Protein AF-A0AAV9EJL0-F1 (afdb_monomer)

Sequence (165 aa):
MFCLNADISSTAFIEPLPVVEFVSQLLNRDVTARMLPDADRVKIKRALRGVKVEVTHCGNMRRKYRISGLTSQATRELIFPVDDSGTMKSVVEYFRETYGFVIQYTTLPCLQVGNTQRPNYLPMEVCKIVEGQRYSKRLNEKHITTLLKVTCQRPQDREHYFHDN

Radius of gyration: 17.37 Å; Cα contacts (8 Å, |Δi|>4): 228; chains: 1; bounding box: 54×30×56 Å

Solvent-accessible surface area (backbone atoms only — not comparable to full-atom values): 9938 Å² total; per-residue (Å²): 139,80,84,77,81,73,73,84,74,67,76,69,75,42,61,68,40,45,43,55,59,52,50,21,62,75,69,72,44,87,59,81,88,51,76,75,53,70,74,54,49,51,51,49,34,58,56,45,43,68,40,48,29,28,40,63,74,51,78,90,53,67,51,74,41,47,28,66,36,57,47,92,49,28,29,69,77,34,67,44,66,78,48,94,88,61,51,69,39,36,52,52,56,47,36,34,73,76,61,70,41,81,75,80,62,35,62,41,44,22,37,26,22,68,48,92,92,61,64,43,78,40,55,39,86,43,27,27,34,54,50,78,62,85,77,53,82,79,42,49,66,69,56,51,52,48,49,49,55,56,59,69,50,69,78,87,79,71,84,79,86,86,76,84,132

Structure (mmCIF, N/CA/C/O backbone):
data_AF-A0AAV9EJL0-F1
#
_entry.id   AF-A0AAV9EJL0-F1
#
loop_
_atom_site.group_PDB
_atom_site.id
_atom_site.type_symbol
_atom_site.label_atom_id
_atom_site.label_alt_id
_atom_site.label_comp_id
_atom_site.label_asym_id
_atom_site.label_entity_id
_atom_site.label_seq_id
_atom_site.pdbx_PDB_ins_code
_atom_site.Cartn_x
_atom_site.Cartn_y
_atom_site.Cartn_z
_atom_site.occupancy
_atom_site.B_iso_or_equiv
_atom_site.auth_seq_id
_atom_site.auth_comp_id
_atom_site.auth_asym_id
_atom_site.auth_atom_id
_atom_site.pdbx_PDB_model_num
ATOM 1 N N . MET A 1 1 ? 30.857 3.309 -36.584 1.00 36.19 1 MET A N 1
ATOM 2 C CA . MET A 1 1 ? 30.173 2.511 -35.545 1.00 36.19 1 MET A CA 1
ATOM 3 C C . MET A 1 1 ? 30.259 3.296 -34.245 1.00 36.19 1 MET A C 1
ATOM 5 O O . MET A 1 1 ? 31.276 3.232 -33.574 1.00 36.19 1 MET A O 1
ATOM 9 N N . PHE A 1 2 ? 29.259 4.130 -33.955 1.00 33.62 2 PHE A N 1
ATOM 10 C CA . PHE A 1 2 ? 29.185 4.880 -32.700 1.00 33.62 2 PHE A CA 1
ATOM 11 C C . PHE A 1 2 ? 27.998 4.331 -31.916 1.00 33.62 2 PHE A C 1
ATOM 13 O O . PHE A 1 2 ? 26.849 4.584 -32.269 1.00 33.62 2 PHE A O 1
ATOM 20 N N . CYS A 1 3 ? 28.274 3.531 -30.887 1.00 40.50 3 CYS A N 1
ATOM 21 C CA . CYS A 1 3 ? 27.266 3.174 -29.900 1.00 40.50 3 CYS A CA 1
ATOM 22 C C . CYS A 1 3 ? 27.060 4.397 -29.008 1.00 40.50 3 CYS A C 1
ATOM 24 O O . CYS A 1 3 ? 27.843 4.655 -28.094 1.00 40.50 3 CYS A O 1
ATOM 26 N N . LEU A 1 4 ? 26.023 5.176 -29.313 1.00 44.03 4 LEU A N 1
ATOM 27 C CA . LEU A 1 4 ? 25.508 6.179 -28.399 1.00 44.03 4 LEU A CA 1
ATOM 28 C C . LEU A 1 4 ? 24.928 5.409 -27.207 1.00 44.03 4 LEU A C 1
ATOM 30 O O . LEU A 1 4 ? 23.868 4.794 -27.315 1.00 44.03 4 LEU A O 1
ATOM 34 N N . ASN A 1 5 ? 25.651 5.392 -26.086 1.00 42.88 5 ASN A N 1
ATOM 35 C CA . ASN A 1 5 ? 25.065 5.039 -24.801 1.00 42.88 5 ASN A CA 1
ATOM 36 C C . ASN A 1 5 ? 24.026 6.121 -24.501 1.00 42.88 5 ASN A C 1
ATOM 38 O O . ASN A 1 5 ? 24.347 7.166 -23.939 1.00 42.88 5 ASN A O 1
ATOM 42 N N . ALA A 1 6 ? 22.799 5.901 -24.974 1.00 39.88 6 ALA A N 1
ATOM 43 C CA . ALA A 1 6 ? 21.644 6.657 -24.547 1.00 39.88 6 ALA A CA 1
ATOM 44 C C . ALA A 1 6 ? 21.481 6.368 -23.056 1.00 39.88 6 ALA A C 1
ATOM 46 O O . ALA A 1 6 ? 20.995 5.310 -22.655 1.00 39.88 6 ALA A O 1
ATOM 47 N N . ASP A 1 7 ? 21.984 7.297 -22.249 1.00 36.66 7 ASP A N 1
ATOM 48 C CA . ASP A 1 7 ? 21.638 7.450 -20.849 1.00 36.66 7 ASP A CA 1
ATOM 49 C C . ASP A 1 7 ? 20.124 7.224 -20.732 1.00 36.66 7 ASP A C 1
ATOM 51 O O . ASP A 1 7 ? 19.341 7.916 -21.393 1.00 36.66 7 ASP A O 1
ATOM 55 N N . ILE A 1 8 ? 19.716 6.193 -19.982 1.00 47.47 8 ILE A N 1
ATOM 56 C CA . ILE A 1 8 ? 18.314 5.853 -19.702 1.00 47.47 8 ILE A CA 1
ATOM 57 C C . ILE A 1 8 ? 17.744 6.954 -18.787 1.00 47.47 8 ILE A C 1
ATOM 59 O O . ILE A 1 8 ? 17.443 6.786 -17.612 1.00 47.47 8 ILE A O 1
ATOM 63 N N . SER A 1 9 ? 17.599 8.135 -19.374 1.00 39.34 9 SER A N 1
ATOM 64 C CA . SER A 1 9 ? 16.707 9.219 -18.987 1.00 39.34 9 SER A CA 1
ATOM 65 C C . SER A 1 9 ? 15.296 8.972 -19.528 1.00 39.34 9 SER A C 1
ATOM 67 O O . SER A 1 9 ? 14.418 9.823 -19.412 1.00 39.34 9 SER A O 1
ATOM 69 N N . SER A 1 10 ? 15.042 7.779 -20.076 1.00 42.62 10 SER A N 1
ATOM 70 C CA . SER A 1 10 ? 13.706 7.259 -20.307 1.00 42.62 10 SER A CA 1
ATOM 71 C C . SER A 1 10 ? 13.059 7.015 -18.946 1.00 42.62 10 SER A C 1
ATOM 73 O O . SER A 1 10 ? 13.103 5.916 -18.395 1.00 42.62 10 SER A O 1
ATOM 75 N N . THR A 1 11 ? 12.444 8.052 -18.381 1.00 44.22 11 THR A N 1
ATOM 76 C CA . THR A 1 11 ? 11.334 7.900 -17.442 1.00 44.22 11 THR A CA 1
ATOM 77 C C . THR A 1 11 ? 10.230 7.178 -18.199 1.00 44.22 11 THR A C 1
ATOM 79 O O . THR A 1 11 ? 9.311 7.799 -18.723 1.00 44.22 11 THR A O 1
ATOM 82 N N . ALA A 1 12 ? 10.390 5.870 -18.377 1.00 47.84 12 ALA A N 1
ATOM 83 C CA . ALA A 1 12 ? 9.410 5.061 -19.050 1.00 47.84 12 ALA A CA 1
ATOM 84 C C . ALA A 1 12 ? 8.121 5.218 -18.242 1.00 47.84 12 ALA A C 1
ATOM 86 O O . ALA A 1 12 ? 8.102 5.023 -17.023 1.00 47.84 12 ALA A O 1
ATOM 87 N N . PHE A 1 13 ? 7.112 5.767 -18.911 1.00 49.59 13 PHE A N 1
ATOM 88 C CA . PHE A 1 13 ? 5.844 6.141 -18.316 1.00 49.59 13 PHE A CA 1
ATOM 89 C C . PHE A 1 13 ? 5.194 4.861 -17.804 1.00 49.59 13 PHE A C 1
ATOM 91 O O . PHE A 1 13 ? 4.695 4.051 -18.576 1.00 49.59 13 PHE A O 1
ATOM 98 N N . ILE A 1 14 ? 5.303 4.630 -16.498 1.00 55.25 14 ILE A N 1
ATOM 99 C CA . ILE A 1 14 ? 4.668 3.488 -15.854 1.00 55.25 14 ILE A CA 1
ATOM 100 C C . ILE A 1 14 ? 3.212 3.864 -15.656 1.00 55.25 14 ILE A C 1
ATOM 102 O O . ILE A 1 14 ? 2.921 4.787 -14.894 1.00 55.25 14 ILE A O 1
ATOM 106 N N . GLU A 1 15 ? 2.333 3.166 -16.366 1.00 60.84 15 GLU A N 1
ATOM 107 C CA . GLU A 1 15 ? 0.886 3.295 -16.231 1.00 60.84 15 GLU A CA 1
ATOM 108 C C . GLU A 1 15 ? 0.431 3.004 -14.790 1.00 60.84 15 GLU A C 1
ATOM 110 O O . GLU A 1 15 ? 1.102 2.261 -14.056 1.00 60.84 15 GLU A O 1
ATOM 115 N N . PRO A 1 16 ? -0.707 3.571 -14.351 1.00 70.88 16 PRO A N 1
ATOM 116 C CA . PRO A 1 16 ? -1.228 3.318 -13.018 1.00 70.88 16 PRO A CA 1
ATOM 117 C C . PRO A 1 16 ? -1.584 1.835 -12.833 1.00 70.88 16 PRO A C 1
ATOM 119 O O . PRO A 1 16 ? -2.547 1.331 -13.410 1.00 70.88 16 PRO A O 1
ATOM 122 N N . LEU A 1 17 ? -0.820 1.132 -11.990 1.00 80.50 17 LEU A N 1
ATOM 123 C CA . LEU A 1 17 ? -0.979 -0.306 -11.753 1.00 80.50 17 LEU A CA 1
ATOM 124 C C . LEU A 1 17 ? -1.635 -0.582 -10.389 1.00 80.50 17 LEU A C 1
ATOM 126 O O . LEU A 1 17 ? -1.156 -0.057 -9.382 1.00 80.50 17 LEU A O 1
ATOM 130 N N . PRO A 1 18 ? -2.671 -1.437 -10.292 1.00 86.69 18 PRO A N 1
ATOM 131 C CA . PRO A 1 18 ? -3.197 -1.891 -9.005 1.00 86.69 18 PRO A CA 1
ATOM 132 C C . PRO A 1 18 ? -2.109 -2.506 -8.119 1.00 86.69 18 PRO A C 1
ATOM 134 O O . PRO A 1 18 ? -1.252 -3.255 -8.589 1.00 86.69 18 PRO A O 1
ATOM 137 N N . VAL A 1 19 ? -2.140 -2.218 -6.817 1.00 87.50 19 VAL A N 1
ATOM 138 C CA . VAL A 1 19 ? -1.125 -2.748 -5.892 1.00 87.50 19 VAL A CA 1
ATOM 139 C C . VAL A 1 19 ? -1.187 -4.274 -5.815 1.00 87.50 19 VAL A C 1
ATOM 141 O O . VAL A 1 19 ? -0.139 -4.908 -5.740 1.00 87.50 19 VAL A O 1
ATOM 144 N N . VAL A 1 20 ? -2.380 -4.868 -5.892 1.00 87.50 20 VAL A N 1
ATOM 145 C CA . VAL A 1 20 ? -2.553 -6.332 -5.929 1.00 87.50 20 VAL A CA 1
ATOM 146 C C . VAL A 1 20 ? -1.806 -6.937 -7.123 1.00 87.50 20 VAL A C 1
ATOM 148 O O . VAL A 1 20 ? -0.981 -7.826 -6.936 1.00 87.50 20 VAL A O 1
ATOM 151 N N . GLU A 1 21 ? -1.994 -6.376 -8.320 1.00 83.75 21 GLU A N 1
ATOM 152 C CA . GLU A 1 21 ? -1.291 -6.793 -9.542 1.00 83.75 21 GLU A CA 1
ATOM 153 C C . GLU A 1 21 ? 0.228 -6.653 -9.411 1.00 83.75 21 GLU A C 1
ATOM 155 O O . GLU A 1 21 ? 0.983 -7.557 -9.769 1.00 83.75 21 GLU A O 1
ATOM 160 N N . PHE A 1 22 ? 0.692 -5.531 -8.855 1.00 84.00 22 PHE A N 1
ATOM 161 C CA . PHE A 1 22 ? 2.114 -5.314 -8.603 1.00 84.00 22 PHE A CA 1
ATOM 162 C C . PHE A 1 22 ? 2.699 -6.393 -7.685 1.00 84.00 22 PHE A C 1
ATOM 164 O O . PHE A 1 22 ? 3.803 -6.885 -7.915 1.00 84.00 22 PHE A O 1
ATOM 171 N N . VAL A 1 23 ? 1.962 -6.771 -6.641 1.00 84.56 23 VAL A N 1
ATOM 172 C CA . VAL A 1 23 ? 2.373 -7.809 -5.695 1.00 84.56 23 VAL A CA 1
ATOM 173 C C . VAL A 1 23 ? 2.376 -9.192 -6.350 1.00 84.56 23 VAL A C 1
ATOM 175 O O . VAL A 1 23 ? 3.342 -9.935 -6.154 1.00 84.56 23 VAL A O 1
ATOM 178 N N . SER A 1 24 ? 1.372 -9.517 -7.168 1.00 84.06 24 SER A N 1
ATOM 179 C CA . SER A 1 24 ? 1.339 -10.763 -7.943 1.00 84.06 24 SER A CA 1
ATOM 180 C C . SER A 1 24 ? 2.542 -10.880 -8.878 1.00 84.06 24 SER A C 1
ATOM 182 O O . SER A 1 24 ? 3.219 -11.909 -8.899 1.00 84.06 24 SER A O 1
ATOM 184 N N . GLN A 1 25 ? 2.884 -9.801 -9.590 1.00 79.56 25 GLN A N 1
ATOM 185 C CA . GLN A 1 25 ? 4.060 -9.759 -10.465 1.00 79.56 25 GLN A CA 1
ATOM 1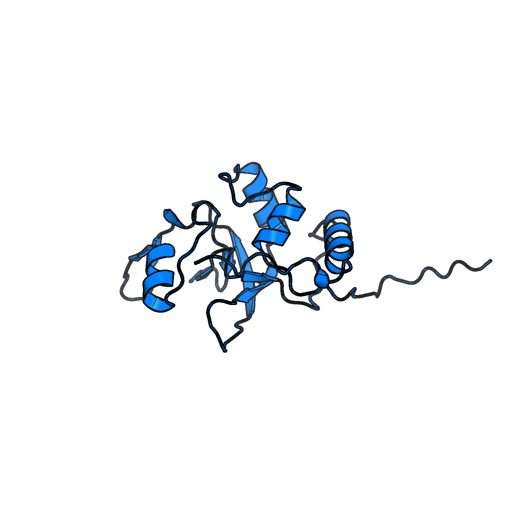86 C C . GLN A 1 25 ? 5.371 -9.852 -9.677 1.00 79.56 25 GLN A C 1
ATOM 188 O O . GLN A 1 25 ? 6.283 -10.574 -10.073 1.00 79.56 25 GLN A O 1
ATOM 193 N N . LEU A 1 26 ? 5.465 -9.168 -8.532 1.00 81.06 26 LEU A N 1
ATOM 194 C CA . LEU A 1 26 ? 6.646 -9.202 -7.667 1.00 81.06 26 LEU A CA 1
ATOM 195 C C . LEU A 1 26 ? 6.949 -10.614 -7.148 1.00 81.06 26 LEU A C 1
ATOM 197 O O . LEU A 1 26 ? 8.115 -10.976 -6.991 1.00 81.06 26 LEU A O 1
ATOM 201 N N . LEU A 1 27 ? 5.908 -11.389 -6.838 1.00 81.62 27 LEU A N 1
ATOM 202 C CA . LEU A 1 27 ? 6.036 -12.765 -6.356 1.00 81.62 27 LEU A CA 1
ATOM 203 C C . LEU A 1 27 ? 5.954 -13.809 -7.475 1.00 81.62 27 LEU A C 1
ATOM 205 O O . LEU A 1 27 ? 6.150 -14.992 -7.201 1.00 81.62 27 LEU A O 1
ATOM 209 N N . ASN A 1 28 ? 5.678 -13.374 -8.707 1.00 80.94 28 ASN A N 1
ATOM 210 C CA . ASN A 1 28 ? 5.456 -14.212 -9.880 1.00 80.94 28 ASN A CA 1
ATOM 211 C C . ASN A 1 28 ? 4.419 -15.330 -9.631 1.00 80.94 28 ASN A C 1
ATOM 213 O O . ASN A 1 28 ? 4.615 -16.475 -10.044 1.00 80.94 28 ASN A O 1
ATOM 217 N N . ARG A 1 29 ? 3.346 -15.005 -8.895 1.00 80.38 29 ARG A N 1
ATOM 218 C CA . ARG A 1 29 ? 2.243 -15.916 -8.543 1.00 80.38 29 ARG A CA 1
ATOM 219 C C . ARG A 1 29 ? 0.974 -15.139 -8.200 1.00 80.38 29 ARG A C 1
ATOM 221 O O . ARG A 1 29 ? 1.060 -13.975 -7.817 1.00 80.38 29 ARG A O 1
ATOM 228 N N . ASP A 1 30 ? -0.174 -15.808 -8.234 1.00 77.31 30 ASP A N 1
ATOM 229 C CA . ASP A 1 30 ? -1.418 -15.234 -7.722 1.00 77.31 30 ASP A CA 1
ATOM 230 C C . ASP A 1 30 ? -1.390 -15.114 -6.185 1.00 77.31 30 ASP A C 1
ATOM 232 O O . ASP A 1 30 ? -1.012 -16.052 -5.473 1.00 77.31 30 ASP A O 1
ATOM 236 N N . VAL A 1 31 ? -1.751 -13.934 -5.676 1.00 80.31 31 VAL A N 1
ATOM 237 C CA . VAL A 1 31 ? -1.804 -13.634 -4.232 1.00 80.31 31 VAL A CA 1
ATOM 238 C C . VAL A 1 31 ? -3.223 -13.482 -3.705 1.00 80.31 31 VAL A C 1
ATOM 240 O O . VAL A 1 31 ? -3.403 -13.300 -2.505 1.00 80.31 31 VAL A O 1
ATOM 243 N N . THR A 1 32 ? -4.223 -13.555 -4.580 1.00 73.31 32 THR A N 1
ATOM 244 C CA . THR A 1 32 ? -5.628 -13.348 -4.224 1.00 73.31 32 THR A CA 1
ATOM 245 C C . THR A 1 32 ? -6.224 -14.583 -3.551 1.00 73.31 32 THR A C 1
ATOM 247 O O . THR A 1 32 ? -7.041 -14.458 -2.640 1.00 73.31 32 THR A O 1
ATOM 250 N N . ALA A 1 33 ? -5.749 -15.777 -3.922 1.00 65.06 33 ALA A N 1
ATOM 251 C CA . ALA A 1 33 ? -6.314 -17.046 -3.467 1.00 65.06 33 ALA A CA 1
ATOM 252 C C . ALA A 1 33 ? -5.722 -17.613 -2.159 1.00 65.06 33 ALA A C 1
ATOM 254 O O . ALA A 1 33 ? -6.287 -18.547 -1.587 1.00 65.06 33 ALA A O 1
ATOM 255 N N . ARG A 1 34 ? -4.563 -17.131 -1.681 1.00 69.62 34 ARG A N 1
ATOM 256 C CA . ARG A 1 34 ? -3.847 -17.742 -0.538 1.00 69.62 34 ARG A CA 1
ATOM 257 C C . ARG A 1 34 ? -3.230 -16.717 0.406 1.00 69.62 34 ARG A C 1
ATOM 259 O O . ARG A 1 34 ? -2.797 -15.648 -0.010 1.00 69.62 34 ARG A O 1
ATOM 266 N N . MET A 1 35 ? -3.121 -17.091 1.684 1.00 70.75 35 MET A N 1
ATOM 267 C CA . MET A 1 35 ? -2.397 -16.290 2.675 1.00 70.75 35 MET A CA 1
ATOM 268 C C . MET A 1 35 ? -0.931 -16.106 2.271 1.00 70.75 35 MET A C 1
ATOM 270 O O . MET A 1 35 ? -0.274 -17.036 1.797 1.00 70.75 35 MET A O 1
ATOM 274 N N . LEU A 1 36 ? -0.416 -14.894 2.481 1.00 77.62 36 LEU A N 1
ATOM 275 C CA . LEU A 1 36 ? 0.966 -14.550 2.169 1.00 77.62 36 LEU A CA 1
ATOM 276 C C . LEU A 1 36 ? 1.917 -15.046 3.275 1.00 77.62 36 LEU A C 1
ATOM 278 O O . LEU A 1 36 ? 1.769 -14.626 4.423 1.00 77.62 36 LEU A O 1
ATOM 282 N N . PRO A 1 37 ? 2.935 -15.866 2.948 1.00 81.19 37 PRO A N 1
ATOM 283 C CA . PRO A 1 37 ? 4.011 -16.212 3.871 1.00 81.19 37 PRO A CA 1
ATOM 284 C C . PRO A 1 37 ? 4.765 -14.965 4.350 1.00 81.19 37 PRO A C 1
ATOM 286 O O . PRO A 1 37 ? 4.950 -14.010 3.587 1.00 81.19 37 PRO A O 1
ATOM 289 N N . ASP A 1 38 ? 5.305 -14.997 5.572 1.00 80.69 38 ASP A N 1
ATOM 290 C CA . ASP A 1 38 ? 6.075 -13.875 6.133 1.00 80.69 38 ASP A CA 1
ATOM 291 C C . ASP A 1 38 ? 7.249 -13.447 5.237 1.00 80.69 38 ASP A C 1
ATOM 293 O O . ASP A 1 38 ? 7.513 -12.251 5.081 1.00 80.69 38 ASP A O 1
ATOM 297 N N . ALA A 1 39 ? 7.925 -14.405 4.593 1.00 82.50 39 ALA A N 1
ATOM 298 C CA . ALA A 1 39 ? 9.019 -14.133 3.659 1.00 82.50 39 ALA A CA 1
ATOM 299 C C . ALA A 1 39 ? 8.573 -13.251 2.481 1.00 82.50 39 ALA A C 1
ATOM 301 O O . ALA A 1 39 ? 9.286 -12.328 2.075 1.00 82.50 39 ALA A O 1
ATOM 302 N N . ASP A 1 40 ? 7.371 -13.492 1.963 1.00 84.69 40 ASP A N 1
ATOM 303 C CA . ASP A 1 40 ? 6.808 -12.705 0.874 1.00 84.69 40 ASP A CA 1
ATOM 304 C C . ASP A 1 40 ? 6.329 -11.346 1.377 1.00 84.69 40 ASP A C 1
ATOM 306 O O . ASP A 1 40 ? 6.599 -10.330 0.737 1.00 84.69 40 ASP A O 1
ATOM 310 N N . ARG A 1 41 ? 5.759 -11.277 2.587 1.00 83.56 41 ARG A N 1
ATOM 311 C CA . ARG A 1 41 ? 5.417 -10.000 3.232 1.00 83.56 41 ARG A CA 1
ATOM 312 C C . ARG A 1 41 ? 6.638 -9.088 3.374 1.00 83.56 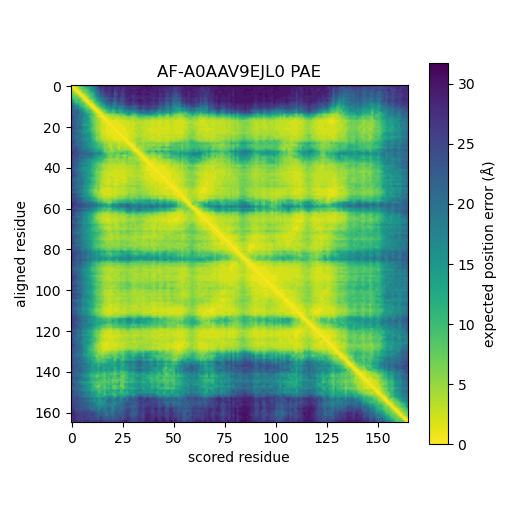41 ARG A C 1
ATOM 314 O O . ARG A 1 41 ? 6.541 -7.888 3.120 1.00 83.56 41 ARG A O 1
ATOM 321 N N . VAL A 1 42 ? 7.807 -9.631 3.728 1.00 85.12 42 VAL A N 1
ATOM 322 C CA . VAL A 1 42 ? 9.063 -8.860 3.814 1.00 85.12 42 VAL A CA 1
ATOM 323 C C . VAL A 1 42 ? 9.500 -8.337 2.443 1.00 85.12 42 VAL A C 1
ATOM 325 O O . VAL A 1 42 ? 9.900 -7.172 2.342 1.00 85.12 42 VAL A O 1
ATOM 328 N N . LYS A 1 43 ? 9.395 -9.149 1.381 1.00 84.12 43 LYS A N 1
ATOM 329 C CA . LYS A 1 43 ? 9.690 -8.713 0.003 1.00 84.12 43 LYS A CA 1
ATOM 330 C C . LYS A 1 43 ? 8.754 -7.590 -0.433 1.00 84.12 43 LYS A C 1
ATOM 332 O O . LYS A 1 43 ? 9.233 -6.552 -0.891 1.00 84.12 43 LYS A O 1
ATOM 337 N N . ILE A 1 44 ? 7.448 -7.756 -0.220 1.00 85.88 44 ILE A N 1
ATOM 338 C CA . ILE A 1 44 ? 6.447 -6.751 -0.583 1.00 85.88 44 ILE A CA 1
ATOM 339 C C . ILE A 1 44 ? 6.680 -5.460 0.204 1.00 85.88 44 ILE A C 1
ATOM 341 O O . ILE A 1 44 ? 6.739 -4.384 -0.386 1.00 85.88 44 ILE A O 1
ATOM 345 N N . LYS A 1 45 ? 6.900 -5.548 1.523 1.00 86.31 45 LYS A N 1
ATOM 346 C CA . LYS A 1 45 ? 7.183 -4.382 2.374 1.00 86.31 45 LYS A CA 1
ATOM 347 C C . LYS A 1 45 ? 8.395 -3.608 1.866 1.00 86.31 45 LYS A C 1
ATOM 349 O O . LYS A 1 45 ? 8.366 -2.382 1.844 1.00 86.31 45 LYS A O 1
ATOM 354 N N . ARG A 1 46 ? 9.462 -4.304 1.463 1.00 83.44 46 ARG A N 1
ATOM 355 C CA . ARG A 1 46 ? 10.669 -3.673 0.906 1.00 83.44 46 ARG A CA 1
ATOM 356 C C . ARG A 1 46 ? 10.403 -3.010 -0.444 1.00 83.44 46 ARG A C 1
ATOM 358 O O . ARG A 1 46 ? 10.880 -1.898 -0.645 1.00 83.44 46 ARG A O 1
ATOM 365 N N . ALA A 1 47 ? 9.645 -3.662 -1.323 1.00 81.12 47 ALA A N 1
ATOM 366 C CA . ALA A 1 47 ? 9.338 -3.155 -2.658 1.00 81.12 47 ALA A CA 1
ATOM 367 C C . ALA A 1 47 ? 8.383 -1.951 -2.634 1.00 81.12 47 ALA A C 1
ATOM 369 O O . ALA A 1 47 ? 8.600 -0.981 -3.353 1.00 81.12 47 ALA A O 1
ATOM 370 N N . LEU A 1 48 ? 7.353 -1.989 -1.784 1.00 82.69 48 LEU A N 1
ATOM 371 C CA . LEU A 1 48 ? 6.339 -0.939 -1.693 1.00 82.69 48 LEU A CA 1
ATOM 372 C C . LEU A 1 48 ? 6.769 0.255 -0.834 1.00 82.69 48 LEU A C 1
ATOM 374 O O . LEU A 1 48 ? 6.192 1.334 -0.950 1.00 82.69 48 LEU A O 1
ATOM 378 N N . ARG A 1 49 ? 7.782 0.118 0.030 1.00 84.38 49 ARG A N 1
ATOM 379 C CA . ARG A 1 49 ? 8.203 1.215 0.911 1.00 84.38 49 ARG A CA 1
ATOM 380 C C . ARG A 1 49 ? 8.662 2.429 0.103 1.00 84.38 49 ARG A C 1
ATOM 382 O O . ARG A 1 49 ? 9.676 2.403 -0.588 1.00 84.38 49 ARG A O 1
ATOM 389 N N . GLY A 1 50 ? 7.963 3.543 0.294 1.00 80.56 50 GLY A N 1
ATOM 390 C CA . GLY A 1 50 ? 8.249 4.815 -0.355 1.00 80.56 50 GLY A CA 1
ATOM 391 C C . GLY A 1 50 ? 7.595 5.001 -1.723 1.00 80.56 50 GLY A C 1
ATOM 392 O O . GLY A 1 50 ? 7.746 6.089 -2.278 1.00 80.56 50 GLY A O 1
ATOM 393 N N . VAL A 1 51 ? 6.860 4.003 -2.220 1.00 83.88 51 VAL A N 1
ATOM 394 C CA . VAL A 1 51 ? 6.027 4.096 -3.425 1.00 83.88 51 VAL A CA 1
ATOM 395 C C . VAL A 1 51 ? 4.829 5.007 -3.144 1.00 83.88 51 VAL A C 1
ATOM 397 O O . VAL A 1 51 ? 4.266 4.984 -2.042 1.00 83.88 51 VAL A O 1
ATOM 400 N N . LYS A 1 52 ? 4.455 5.843 -4.119 1.00 86.00 52 LYS A N 1
ATOM 401 C CA . LYS A 1 52 ? 3.227 6.641 -4.071 1.00 86.00 52 LYS A CA 1
ATOM 402 C C . LYS A 1 52 ? 2.073 5.839 -4.666 1.00 86.00 52 LYS A C 1
ATOM 404 O O . LYS A 1 52 ? 2.182 5.322 -5.777 1.00 86.00 52 LYS A O 1
ATOM 409 N N . VAL A 1 53 ? 0.972 5.778 -3.932 1.00 87.69 53 VAL A N 1
ATOM 410 C CA . VAL A 1 53 ? -0.280 5.150 -4.353 1.00 87.69 53 VAL A CA 1
ATOM 411 C C . VAL A 1 53 ? -1.418 6.156 -4.304 1.00 87.69 53 VAL A C 1
ATOM 413 O O . VAL A 1 53 ? -1.443 7.022 -3.435 1.00 87.69 53 VAL A O 1
ATOM 416 N N . GLU A 1 54 ? -2.347 6.062 -5.240 1.00 88.25 54 GLU A N 1
ATOM 417 C CA . GLU A 1 54 ? -3.644 6.718 -5.188 1.00 88.25 54 GLU A CA 1
ATOM 418 C C . GLU A 1 54 ? -4.710 5.732 -4.715 1.00 88.25 54 GLU A C 1
ATOM 420 O O . GLU A 1 54 ? -4.635 4.531 -4.987 1.00 88.25 54 GLU A O 1
ATOM 425 N N . VAL A 1 55 ? -5.697 6.244 -3.987 1.00 88.19 55 VAL A N 1
ATOM 426 C CA . VAL A 1 55 ? -6.855 5.451 -3.576 1.00 88.19 55 VAL A CA 1
ATOM 427 C C . VAL A 1 55 ? -7.980 5.547 -4.598 1.00 88.19 55 VAL A C 1
ATOM 429 O O . VAL A 1 55 ? -8.244 6.623 -5.133 1.00 88.19 55 VAL A O 1
ATOM 432 N N . THR A 1 56 ? -8.665 4.432 -4.840 1.00 83.12 56 THR A N 1
ATOM 433 C CA . THR A 1 56 ? -9.765 4.347 -5.817 1.00 83.12 56 THR A CA 1
ATOM 434 C C . THR A 1 56 ? -11.152 4.286 -5.193 1.00 83.12 56 THR A C 1
ATOM 436 O O . THR A 1 56 ? -12.129 4.549 -5.882 1.00 83.12 56 THR A O 1
ATOM 439 N N . HIS A 1 57 ? -11.258 3.990 -3.896 1.00 75.44 57 HIS A N 1
ATOM 440 C CA . HIS A 1 57 ? -12.546 3.875 -3.197 1.00 75.44 57 HIS A CA 1
ATOM 441 C C . HIS A 1 57 ? -13.249 5.223 -2.964 1.00 75.44 57 HIS A C 1
ATOM 443 O O . HIS A 1 57 ? -14.424 5.255 -2.627 1.00 75.44 57 HIS A O 1
ATOM 449 N N . CYS A 1 58 ? -12.543 6.346 -3.120 1.00 66.81 58 CYS A N 1
ATOM 450 C CA . CYS A 1 58 ? -13.028 7.671 -2.731 1.00 66.81 58 CYS A CA 1
ATOM 451 C C . CYS A 1 58 ? -13.597 8.472 -3.923 1.00 66.81 58 CYS A C 1
ATOM 453 O O . CYS A 1 58 ? -13.456 9.694 -3.967 1.00 66.81 58 CYS A O 1
ATOM 455 N N . GLY A 1 59 ? -14.197 7.783 -4.907 1.00 65.81 59 GLY A N 1
ATOM 456 C CA . GLY A 1 59 ? -14.892 8.360 -6.069 1.00 65.81 59 GLY A CA 1
ATOM 457 C C . GLY A 1 59 ? -14.118 9.487 -6.766 1.00 65.81 59 GLY A C 1
ATOM 458 O O . GLY A 1 59 ? -13.145 9.245 -7.478 1.00 65.81 59 GLY A O 1
ATOM 459 N N . ASN A 1 60 ? -14.540 10.7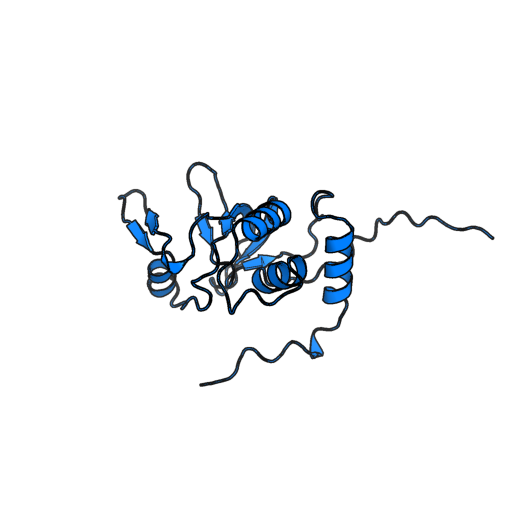32 -6.521 1.00 58.38 60 ASN A N 1
ATOM 460 C CA . ASN A 1 60 ? -13.966 11.940 -7.127 1.00 58.38 60 ASN A CA 1
ATOM 461 C C . A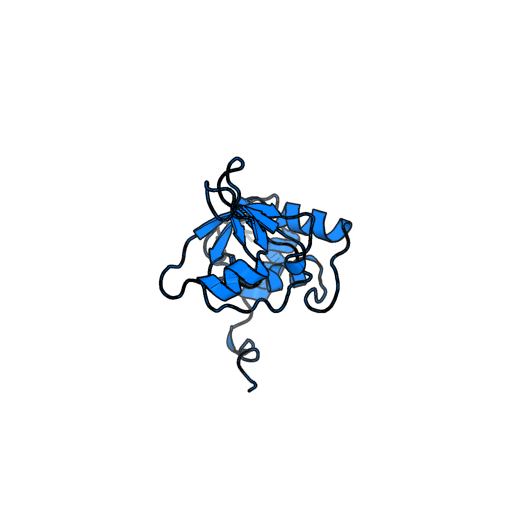SN A 1 60 ? -12.656 12.416 -6.471 1.00 58.38 60 ASN A C 1
ATOM 463 O O . ASN A 1 60 ? -11.939 13.235 -7.044 1.00 58.38 60 ASN A O 1
ATOM 467 N N . MET A 1 61 ? -12.318 11.927 -5.275 1.00 68.62 61 MET A N 1
ATOM 468 C CA . MET A 1 61 ? -11.149 12.365 -4.518 1.00 68.62 61 MET A CA 1
ATOM 469 C C . MET A 1 61 ? -10.010 11.344 -4.622 1.00 68.62 61 MET A C 1
ATOM 471 O O . MET A 1 61 ? -9.823 10.482 -3.762 1.00 68.62 61 MET A O 1
ATOM 475 N N . ARG A 1 62 ? -9.180 11.480 -5.658 1.00 71.19 62 ARG A N 1
ATOM 476 C CA . ARG A 1 62 ? -7.964 10.671 -5.848 1.00 71.19 62 ARG A CA 1
ATOM 477 C C . ARG A 1 62 ? -6.832 11.117 -4.922 1.00 71.19 62 ARG A C 1
ATOM 479 O O . ARG A 1 62 ? -5.846 11.725 -5.349 1.00 71.19 62 ARG A O 1
ATOM 486 N N . ARG A 1 63 ? -6.968 10.838 -3.622 1.00 83.25 63 ARG A N 1
ATOM 487 C CA . ARG A 1 63 ? -5.906 11.134 -2.649 1.00 83.25 63 ARG A CA 1
ATOM 488 C C . ARG A 1 63 ? -4.682 10.277 -2.936 1.00 83.25 63 ARG A C 1
ATOM 490 O O . ARG A 1 63 ? -4.783 9.064 -3.107 1.00 83.25 63 ARG A O 1
ATOM 497 N N . LYS A 1 64 ? -3.518 10.923 -2.943 1.00 87.31 64 LYS A N 1
ATOM 498 C CA . LYS A 1 64 ? -2.219 10.274 -3.118 1.00 87.31 64 LYS A CA 1
ATOM 499 C C . LYS A 1 64 ? -1.541 10.128 -1.764 1.00 87.31 64 LYS A C 1
ATOM 501 O O . LYS A 1 64 ? -1.423 11.091 -1.011 1.00 87.31 64 LYS A O 1
ATOM 506 N N . TYR A 1 65 ? -1.048 8.934 -1.487 1.00 88.00 65 TYR A N 1
ATOM 507 C CA . TYR A 1 65 ? -0.371 8.575 -0.255 1.00 88.00 65 TYR A CA 1
ATOM 508 C C . TYR A 1 65 ? 0.994 7.971 -0.549 1.00 88.00 65 TYR A C 1
ATOM 510 O O . TYR A 1 65 ? 1.197 7.305 -1.561 1.00 88.00 65 TYR A O 1
ATOM 518 N N . ARG A 1 66 ? 1.948 8.187 0.357 1.00 87.38 66 ARG A N 1
ATOM 519 C CA . ARG A 1 66 ? 3.238 7.496 0.328 1.00 87.38 66 ARG A CA 1
ATOM 520 C C . ARG A 1 66 ? 3.189 6.319 1.291 1.00 87.38 66 ARG A C 1
ATOM 522 O O . ARG A 1 66 ? 2.891 6.507 2.470 1.00 87.38 66 ARG A O 1
ATOM 529 N N . ILE A 1 67 ? 3.519 5.133 0.794 1.00 88.94 67 ILE A N 1
ATOM 530 C CA . ILE A 1 67 ? 3.574 3.925 1.615 1.00 88.94 67 ILE A CA 1
ATOM 531 C C . ILE A 1 67 ? 4.755 4.023 2.579 1.00 88.94 67 ILE A C 1
ATOM 533 O O . ILE A 1 67 ? 5.910 4.167 2.162 1.00 88.94 67 ILE A O 1
ATOM 537 N N . SER A 1 68 ? 4.469 3.924 3.874 1.00 87.81 68 SER A N 1
ATOM 538 C CA . SER A 1 68 ? 5.473 3.835 4.934 1.00 87.81 68 SER A CA 1
ATOM 539 C C . SER A 1 68 ? 5.808 2.378 5.264 1.00 87.81 68 SER A C 1
ATOM 541 O O . SER A 1 68 ? 6.969 2.066 5.547 1.00 87.81 68 SER A O 1
ATOM 543 N N . GLY A 1 69 ? 4.834 1.470 5.143 1.00 88.94 69 GLY A N 1
ATOM 544 C CA . GLY A 1 69 ? 5.022 0.051 5.423 1.00 88.94 69 GLY A CA 1
ATOM 545 C C . GLY A 1 69 ? 3.836 -0.836 5.051 1.00 88.94 69 GLY A C 1
ATOM 546 O O . GLY A 1 69 ? 2.941 -0.441 4.311 1.00 88.94 69 GLY A O 1
ATOM 547 N N . LEU A 1 70 ? 3.868 -2.056 5.582 1.00 89.88 70 LEU A N 1
ATOM 548 C CA . LEU A 1 70 ? 2.796 -3.044 5.513 1.00 89.88 70 LEU A CA 1
ATOM 549 C C . LEU A 1 70 ? 2.421 -3.478 6.921 1.00 89.88 70 LEU A C 1
ATOM 551 O O . LEU A 1 70 ? 3.305 -3.556 7.784 1.00 89.88 70 LEU A O 1
ATOM 555 N N . THR A 1 71 ? 1.153 -3.828 7.111 1.00 88.44 71 THR A N 1
ATOM 556 C CA . T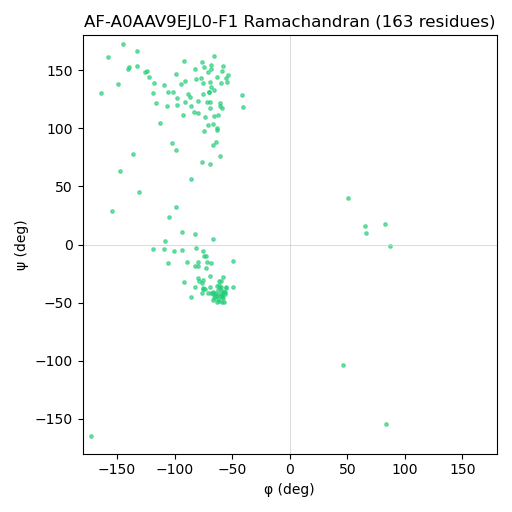HR A 1 71 ? 0.689 -4.463 8.344 1.00 88.44 71 THR A CA 1
ATOM 557 C C . THR A 1 71 ? 1.202 -5.889 8.454 1.00 88.44 71 THR A C 1
ATOM 559 O O . THR A 1 71 ? 1.417 -6.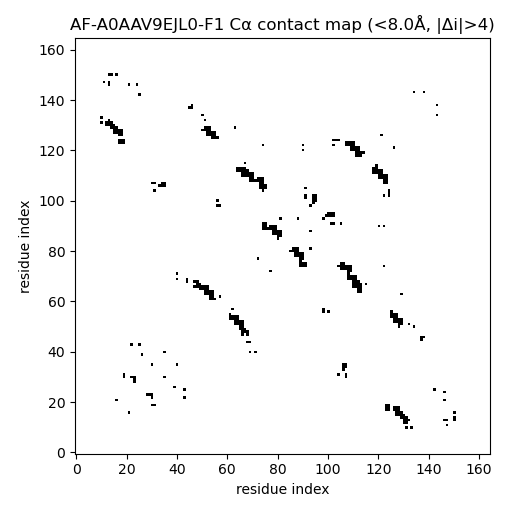574 7.454 1.00 88.44 71 THR A O 1
ATOM 562 N N . SER A 1 72 ? 1.422 -6.339 9.689 1.00 83.94 72 SER A N 1
ATOM 563 C CA . SER A 1 72 ? 1.783 -7.733 9.956 1.00 83.94 72 SER A CA 1
ATOM 564 C C . SER A 1 72 ? 0.567 -8.658 9.850 1.00 83.94 72 SER A C 1
ATOM 566 O O . SER A 1 72 ? 0.699 -9.793 9.406 1.00 83.94 72 SER A O 1
ATOM 568 N N . GLN A 1 73 ? -0.612 -8.163 10.217 1.00 86.50 73 GLN A N 1
ATOM 569 C CA . GLN A 1 73 ? -1.871 -8.905 10.183 1.00 86.50 73 GLN A CA 1
ATOM 570 C C . GLN A 1 73 ? -2.604 -8.715 8.849 1.00 86.50 73 GLN A C 1
ATOM 572 O O . GLN A 1 73 ? -2.373 -7.727 8.138 1.00 86.50 73 GLN A O 1
ATOM 577 N N . ALA A 1 74 ? -3.490 -9.664 8.541 1.00 87.38 74 ALA A N 1
ATOM 578 C CA . ALA A 1 74 ? -4.420 -9.597 7.419 1.00 87.38 74 ALA A CA 1
ATOM 579 C C . ALA A 1 74 ? -5.486 -8.512 7.643 1.00 87.38 74 ALA A C 1
ATOM 581 O O . ALA A 1 74 ? -5.818 -8.189 8.784 1.00 87.38 74 ALA A O 1
ATOM 582 N N . THR A 1 75 ? -6.056 -7.976 6.563 1.00 88.25 75 THR A N 1
ATOM 583 C CA . THR A 1 75 ? -7.082 -6.924 6.616 1.00 88.25 75 THR A CA 1
ATOM 584 C C . THR A 1 75 ? -8.287 -7.309 7.477 1.00 88.25 75 THR A C 1
ATOM 586 O O . THR A 1 75 ? -8.794 -6.456 8.200 1.00 88.25 75 THR A O 1
ATOM 589 N N . ARG A 1 76 ? -8.714 -8.582 7.461 1.00 87.44 76 ARG A N 1
ATOM 590 C CA . ARG A 1 76 ? -9.824 -9.084 8.299 1.00 87.44 76 ARG A CA 1
ATOM 591 C C . ARG A 1 76 ? -9.586 -8.983 9.807 1.00 87.44 76 ARG A C 1
ATOM 593 O O . ARG A 1 76 ? -10.536 -8.835 10.559 1.00 87.44 76 ARG A O 1
ATOM 600 N N . GLU A 1 77 ? -8.335 -9.104 10.242 1.00 87.25 77 GLU A N 1
ATOM 601 C CA . GLU A 1 77 ? -7.949 -9.159 11.661 1.00 87.25 77 GLU A CA 1
ATOM 602 C C . GLU A 1 77 ? -7.416 -7.810 12.154 1.00 87.25 77 GLU A C 1
ATOM 604 O O . GLU A 1 77 ? -7.130 -7.636 13.336 1.00 87.25 77 GLU A O 1
ATOM 609 N N . LEU A 1 78 ? -7.263 -6.846 11.245 1.00 89.31 78 LEU A N 1
ATOM 610 C CA . LEU A 1 78 ? -6.680 -5.554 11.541 1.00 89.31 78 LEU A CA 1
ATOM 611 C C . LEU A 1 78 ? -7.730 -4.610 12.128 1.00 89.31 78 LEU A C 1
ATOM 613 O O . LEU A 1 78 ? -8.654 -4.177 11.435 1.00 89.31 78 LEU A O 1
ATOM 617 N N . ILE A 1 79 ? -7.524 -4.249 13.391 1.00 90.25 79 ILE A N 1
ATOM 618 C CA . ILE A 1 79 ? -8.329 -3.277 14.130 1.00 90.25 7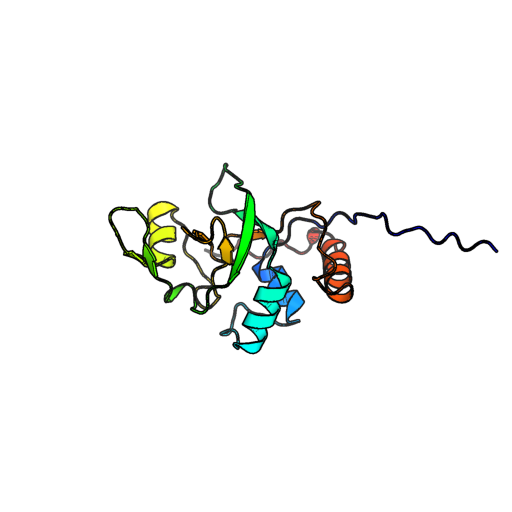9 ILE A CA 1
ATOM 619 C C . ILE A 1 79 ? -7.489 -2.020 14.337 1.00 90.25 79 ILE A C 1
ATOM 621 O O . ILE A 1 79 ? -6.301 -2.102 14.657 1.00 90.25 79 ILE A O 1
ATOM 625 N N . PHE A 1 80 ? -8.095 -0.854 14.144 1.00 87.12 80 PHE A N 1
ATOM 626 C CA . PHE A 1 80 ? -7.426 0.428 14.313 1.00 87.12 80 PHE A CA 1
ATOM 627 C C . PHE A 1 80 ? -8.350 1.450 14.987 1.00 87.12 80 PHE A C 1
ATOM 629 O O . PHE A 1 80 ? -9.575 1.340 14.865 1.00 87.12 80 PHE A O 1
ATOM 636 N N . PRO A 1 81 ? -7.781 2.438 15.701 1.00 87.25 81 PRO A N 1
ATOM 637 C CA . PRO A 1 81 ? -8.551 3.565 16.204 1.00 87.25 81 PRO A CA 1
ATOM 638 C C . PRO A 1 81 ? -8.978 4.441 15.022 1.00 87.25 81 PRO A C 1
ATOM 640 O O . PRO A 1 81 ? -8.134 4.969 14.295 1.00 87.25 81 PRO A O 1
ATOM 643 N N . VAL A 1 82 ? -10.286 4.563 14.811 1.00 82.88 82 VAL A N 1
ATOM 644 C CA . VAL A 1 82 ? -10.869 5.357 13.717 1.00 82.88 82 VAL A CA 1
ATOM 645 C C . VAL A 1 82 ? -10.785 6.854 14.014 1.00 82.88 82 VAL A C 1
ATOM 647 O O . VAL A 1 82 ? -10.661 7.668 13.100 1.00 82.88 82 VAL A O 1
ATOM 650 N N . ASP A 1 83 ? -10.830 7.213 15.293 1.00 80.00 83 ASP A N 1
ATOM 651 C CA . ASP A 1 83 ? -10.893 8.582 15.784 1.00 80.00 83 ASP A CA 1
ATOM 652 C C . ASP A 1 83 ? -10.102 8.760 17.091 1.00 80.00 83 ASP A C 1
ATOM 654 O O . ASP A 1 83 ? -9.624 7.806 17.710 1.00 80.00 83 ASP A O 1
ATOM 658 N N . ASP A 1 84 ? -9.976 10.018 17.515 1.00 78.44 84 ASP A N 1
ATOM 659 C CA . ASP A 1 84 ? -9.312 10.387 18.769 1.00 78.44 84 ASP A CA 1
ATOM 660 C C . ASP A 1 84 ? -10.149 10.078 20.016 1.00 78.44 84 ASP A C 1
ATOM 662 O O . ASP A 1 84 ? -9.625 10.131 21.128 1.00 78.44 84 ASP A O 1
ATOM 666 N N . SER A 1 85 ? -11.425 9.713 19.849 1.00 81.25 85 SER A N 1
ATOM 667 C CA . SER A 1 85 ? -12.258 9.187 20.937 1.00 81.25 85 SER A CA 1
ATOM 668 C C . SER A 1 85 ? -11.930 7.737 21.297 1.00 81.25 85 SER A C 1
ATOM 670 O O . SER A 1 85 ? -12.452 7.229 22.287 1.00 81.25 85 SER A O 1
ATOM 672 N N . GLY A 1 86 ? -11.042 7.078 20.544 1.00 79.31 86 GLY A N 1
ATOM 673 C CA . GLY A 1 86 ? -10.609 5.712 20.821 1.00 79.31 86 GLY A CA 1
ATOM 674 C C . GLY A 1 86 ? -11.570 4.650 20.293 1.00 79.31 86 GLY A C 1
ATOM 675 O O . GLY A 1 86 ? -11.493 3.497 20.719 1.00 79.31 86 GLY A O 1
ATOM 676 N N . THR A 1 87 ? -12.460 5.004 19.361 1.00 87.06 87 THR A N 1
ATOM 677 C CA . THR A 1 87 ? -13.347 4.036 18.716 1.00 87.06 87 THR A CA 1
ATOM 678 C C . THR A 1 87 ? -12.512 3.073 17.879 1.00 87.06 87 THR A C 1
ATOM 680 O O . THR A 1 87 ? -11.951 3.442 16.846 1.00 87.06 87 THR A O 1
ATOM 683 N N . MET A 1 88 ? -12.432 1.820 18.315 1.00 88.06 88 MET A N 1
ATOM 684 C CA . MET A 1 88 ? -11.740 0.762 17.585 1.00 88.06 88 MET A CA 1
ATOM 685 C C . MET A 1 88 ? -12.702 0.131 16.580 1.00 88.06 88 MET A C 1
ATOM 687 O O . MET A 1 88 ? -13.780 -0.321 16.964 1.00 88.06 88 MET A O 1
ATOM 691 N N . LYS A 1 89 ? -12.313 0.060 15.305 1.00 90.06 89 LYS A N 1
ATOM 692 C CA . LYS A 1 89 ? -13.043 -0.714 14.289 1.00 90.06 89 LYS A CA 1
ATOM 693 C C . LYS A 1 89 ? -12.092 -1.565 13.473 1.00 90.06 89 LYS A C 1
ATOM 695 O O . LYS A 1 89 ? -10.913 -1.233 13.317 1.00 90.06 89 LYS A O 1
ATOM 700 N N . SER A 1 90 ? -12.610 -2.661 12.930 1.00 91.44 90 SER A N 1
ATOM 701 C CA . SER A 1 90 ? -11.882 -3.399 11.907 1.00 91.44 90 SER A CA 1
ATOM 702 C C . SER A 1 90 ? -11.797 -2.577 10.617 1.00 91.44 90 SER A C 1
ATOM 704 O O . SER A 1 90 ? -12.683 -1.778 10.301 1.00 91.44 90 SER A O 1
ATOM 706 N N . VAL A 1 91 ? -10.735 -2.779 9.833 1.00 90.06 91 VAL A N 1
ATOM 707 C CA . VAL A 1 91 ? -10.620 -2.137 8.511 1.00 90.06 91 VAL A CA 1
ATOM 708 C C . VAL A 1 91 ? -11.772 -2.544 7.593 1.00 90.06 91 VAL A C 1
ATOM 710 O O . VAL A 1 91 ? -12.274 -1.710 6.844 1.00 90.06 91 VAL A O 1
ATOM 713 N N . VAL A 1 92 ? -12.232 -3.793 7.679 1.00 90.56 92 VAL A N 1
ATOM 714 C CA . VAL A 1 92 ? -13.361 -4.288 6.880 1.00 90.56 92 VAL A CA 1
ATOM 715 C C . VAL A 1 92 ? -14.653 -3.549 7.221 1.00 90.56 92 VAL A C 1
ATOM 717 O O . VAL A 1 92 ? -15.317 -3.047 6.315 1.00 90.56 92 VAL A O 1
ATOM 720 N N . GLU A 1 93 ? -14.991 -3.427 8.506 1.00 91.25 93 GLU A N 1
ATOM 721 C CA . GLU A 1 93 ? -16.192 -2.699 8.934 1.00 91.25 93 GLU A CA 1
ATOM 722 C C . GLU A 1 93 ? -16.098 -1.219 8.594 1.00 91.25 93 GLU A C 1
ATOM 724 O O . GLU A 1 93 ? -17.036 -0.663 8.031 1.00 91.25 93 GLU A O 1
ATOM 729 N N . TYR A 1 94 ? -14.949 -0.589 8.853 1.00 90.56 94 TYR A N 1
ATOM 730 C CA . TYR A 1 94 ? -14.765 0.825 8.553 1.00 90.56 94 TYR A CA 1
ATOM 731 C C . TYR A 1 94 ? -14.989 1.129 7.068 1.00 90.56 94 TYR A C 1
ATOM 733 O O . TYR A 1 94 ? -15.702 2.078 6.743 1.00 90.56 94 TYR A O 1
ATOM 741 N N . PHE A 1 95 ? -14.425 0.325 6.160 1.00 89.12 95 PHE A N 1
ATOM 742 C CA . PHE A 1 95 ? -14.601 0.537 4.722 1.00 89.12 95 PHE A CA 1
ATOM 743 C C . PHE A 1 95 ? -16.028 0.258 4.249 1.00 89.12 95 PHE A C 1
ATOM 745 O O . PHE A 1 95 ? -16.547 0.992 3.403 1.00 89.12 95 PHE A O 1
ATOM 752 N N . ARG A 1 96 ? -16.677 -0.754 4.828 1.00 89.56 96 ARG A N 1
ATOM 753 C CA . ARG A 1 96 ? -18.067 -1.085 4.525 1.00 89.56 96 ARG A CA 1
ATOM 754 C C . ARG A 1 96 ? -19.024 0.013 4.984 1.00 89.56 96 ARG A C 1
ATOM 756 O O . ARG A 1 96 ? -19.876 0.422 4.208 1.00 89.56 96 ARG A O 1
ATOM 763 N N . GLU A 1 97 ? -18.885 0.499 6.212 1.00 88.88 97 GLU A N 1
ATOM 764 C CA . GLU A 1 97 ? -19.782 1.508 6.790 1.00 88.88 97 GLU A CA 1
ATOM 765 C C . GLU A 1 97 ? -19.515 2.914 6.246 1.00 88.88 97 GLU A C 1
ATOM 767 O O . GLU A 1 97 ? -20.451 3.649 5.948 1.00 88.88 97 GLU A O 1
ATOM 772 N N . THR A 1 98 ? -18.242 3.293 6.102 1.00 86.31 98 THR A N 1
ATOM 773 C CA . THR A 1 98 ? -17.859 4.666 5.729 1.00 86.31 98 THR A CA 1
ATOM 774 C C . THR A 1 98 ? -17.933 4.895 4.224 1.00 86.31 98 THR A C 1
ATOM 776 O O . THR A 1 98 ? -18.290 5.986 3.784 1.00 86.31 98 THR A O 1
ATOM 779 N N . TYR A 1 99 ? -17.575 3.884 3.424 1.00 83.88 99 TYR A N 1
ATOM 780 C CA . TYR A 1 99 ? -17.470 4.013 1.967 1.00 83.88 99 TYR A CA 1
ATOM 781 C C . TYR A 1 99 ? -18.415 3.090 1.193 1.00 83.88 99 TYR A C 1
ATOM 783 O O . TYR A 1 99 ? -18.428 3.155 -0.034 1.00 83.88 99 TYR A O 1
ATOM 791 N N . GLY A 1 100 ? -19.172 2.207 1.856 1.00 85.56 100 GLY A N 1
ATOM 792 C CA . GLY A 1 100 ? -19.972 1.192 1.164 1.00 85.56 100 GLY A CA 1
ATOM 793 C C . GLY A 1 100 ? -19.125 0.157 0.415 1.00 85.56 100 GLY A C 1
ATOM 794 O O . GLY A 1 100 ? -19.640 -0.538 -0.456 1.00 85.56 100 GLY A O 1
ATOM 795 N N . PHE A 1 101 ? -17.822 0.064 0.710 1.00 86.12 101 PHE A N 1
ATOM 796 C CA . PHE A 1 101 ? -16.887 -0.781 -0.029 1.00 86.12 101 PHE A CA 1
ATOM 797 C C . PHE A 1 101 ? -16.672 -2.115 0.689 1.00 86.12 101 PHE A C 1
ATOM 799 O O . PHE A 1 101 ? -16.195 -2.149 1.825 1.00 86.12 101 PHE A O 1
ATOM 806 N N . VAL A 1 102 ? -16.989 -3.221 0.013 1.00 88.50 102 VAL A N 1
ATOM 807 C CA . VAL A 1 102 ? -16.759 -4.577 0.526 1.00 88.50 102 VAL A CA 1
ATOM 808 C C . VAL A 1 102 ? -15.401 -5.067 0.043 1.00 88.50 102 VAL A C 1
ATOM 810 O O . VAL A 1 102 ? -15.208 -5.314 -1.142 1.00 88.50 102 VAL A O 1
ATOM 813 N N . ILE A 1 103 ? -14.466 -5.213 0.980 1.00 88.56 103 ILE A N 1
ATOM 814 C CA . ILE A 1 103 ? -13.124 -5.728 0.703 1.00 88.56 103 ILE A CA 1
ATOM 815 C C . ILE A 1 103 ? -13.221 -7.227 0.416 1.00 88.56 103 ILE A C 1
ATOM 817 O O . ILE A 1 103 ? -13.668 -7.984 1.278 1.00 88.56 103 ILE A O 1
ATOM 821 N N . GLN A 1 104 ? -12.760 -7.655 -0.757 1.00 87.06 104 GLN A N 1
ATOM 822 C CA . GLN A 1 104 ? -12.745 -9.061 -1.159 1.00 87.06 104 GLN A CA 1
ATOM 823 C C . GLN A 1 104 ? -11.480 -9.752 -0.649 1.00 87.06 104 GLN A C 1
ATOM 825 O O . GLN A 1 104 ? -11.529 -10.822 -0.038 1.00 87.06 104 GLN A O 1
ATOM 830 N N . TYR A 1 105 ? -10.324 -9.103 -0.810 1.00 86.38 105 TYR A N 1
ATOM 831 C CA . TYR A 1 105 ? -9.027 -9.693 -0.466 1.00 86.38 105 TYR A CA 1
ATOM 832 C C . TYR A 1 105 ? -8.659 -9.496 1.006 1.00 86.38 105 TYR A C 1
ATOM 834 O O . TYR A 1 105 ? -7.610 -8.951 1.352 1.00 86.38 105 TYR A O 1
ATOM 842 N N . THR A 1 106 ? -9.529 -9.954 1.903 1.00 85.88 106 THR A N 1
ATOM 843 C CA . THR A 1 106 ? -9.388 -9.726 3.349 1.00 85.88 106 THR A CA 1
ATOM 844 C C . THR A 1 106 ? -8.206 -10.461 3.994 1.00 85.88 106 THR A C 1
ATOM 846 O O . THR A 1 106 ? -7.791 -10.112 5.101 1.00 85.88 106 THR A O 1
ATOM 849 N N . THR A 1 107 ? -7.642 -11.458 3.306 1.00 86.25 107 THR A N 1
ATOM 850 C CA . THR A 1 107 ? -6.449 -12.217 3.713 1.00 86.25 107 THR A CA 1
ATOM 851 C C . THR A 1 107 ? -5.140 -11.483 3.420 1.00 86.25 107 THR A C 1
ATOM 853 O O . THR A 1 107 ? -4.108 -11.816 4.010 1.00 86.25 107 THR A O 1
ATOM 856 N N . LEU A 1 108 ? -5.162 -10.488 2.527 1.00 87.56 108 LEU A N 1
ATOM 857 C CA . LEU A 1 108 ? -4.000 -9.662 2.227 1.00 87.56 108 LEU A CA 1
ATOM 858 C C . LEU A 1 108 ? -3.732 -8.675 3.374 1.00 87.56 108 LEU A C 1
ATOM 860 O O . LEU A 1 108 ? -4.647 -8.311 4.108 1.00 87.56 108 LEU A O 1
ATOM 864 N N . PRO A 1 109 ? -2.479 -8.236 3.573 1.00 89.94 109 PRO A N 1
ATOM 865 C CA . PRO A 1 109 ? -2.173 -7.188 4.532 1.00 89.94 109 PRO A CA 1
ATOM 866 C C . PRO A 1 109 ? -2.568 -5.811 3.986 1.00 89.94 109 PRO A C 1
ATOM 868 O O . PRO A 1 109 ? -2.596 -5.578 2.777 1.00 89.94 109 PRO A O 1
ATOM 871 N N . CYS A 1 110 ? -2.794 -4.858 4.884 1.00 92.00 110 CYS A N 1
ATOM 872 C CA . CYS A 1 110 ? -3.011 -3.464 4.519 1.00 92.00 110 CYS A CA 1
ATOM 873 C C . CYS A 1 110 ? -1.683 -2.731 4.283 1.00 92.00 110 CYS A C 1
ATOM 875 O O . CYS A 1 110 ? -0.647 -3.007 4.899 1.00 92.00 110 CYS A O 1
ATOM 877 N N . LEU A 1 111 ? -1.738 -1.725 3.415 1.00 92.06 111 LEU A N 1
ATOM 878 C CA . LEU A 1 111 ? -0.704 -0.714 3.266 1.00 92.06 111 LEU A CA 1
ATOM 879 C C . LEU A 1 111 ? -0.791 0.258 4.435 1.00 92.06 111 LEU A C 1
ATOM 881 O O . LEU A 1 111 ? -1.849 0.815 4.719 1.00 92.06 111 LEU A O 1
ATOM 885 N N . GLN A 1 112 ? 0.342 0.498 5.080 1.00 91.38 112 GLN A N 1
ATOM 886 C CA . GLN A 1 112 ? 0.470 1.559 6.061 1.00 91.38 112 GLN A CA 1
ATOM 887 C C . GLN A 1 112 ? 0.933 2.823 5.339 1.00 91.38 112 GLN A C 1
ATOM 889 O O . GLN A 1 112 ? 1.973 2.824 4.668 1.00 91.38 112 GLN A O 1
ATOM 894 N N . VAL A 1 113 ? 0.160 3.897 5.464 1.00 89.25 113 VAL A N 1
ATOM 895 C CA . VAL A 1 113 ? 0.446 5.192 4.843 1.00 89.25 113 VAL A CA 1
ATOM 896 C C . VAL A 1 113 ? 0.297 6.333 5.847 1.00 89.25 113 VAL A C 1
ATOM 898 O O . VAL A 1 113 ? -0.265 6.166 6.925 1.00 89.25 113 VAL A O 1
ATOM 901 N N . GLY A 1 114 ? 0.788 7.521 5.495 1.00 81.62 114 GLY A N 1
ATOM 902 C CA . GLY A 1 114 ? 0.697 8.699 6.362 1.00 81.62 114 GLY A CA 1
ATOM 903 C C . GLY A 1 114 ? 1.809 8.769 7.411 1.00 81.62 114 GLY A C 1
ATOM 904 O O . GLY A 1 114 ? 2.915 8.267 7.191 1.00 81.62 114 GLY A O 1
ATOM 905 N N . ASN A 1 115 ? 1.533 9.452 8.524 1.00 77.00 115 ASN A N 1
ATOM 906 C CA . ASN A 1 115 ? 2.510 9.696 9.583 1.00 77.00 115 ASN A CA 1
ATOM 907 C C . ASN A 1 115 ? 2.705 8.432 10.437 1.00 77.00 115 ASN A C 1
ATOM 909 O O . ASN A 1 115 ? 1.753 7.720 10.733 1.00 77.00 115 ASN A O 1
ATOM 913 N N . THR A 1 116 ? 3.931 8.173 10.884 1.00 70.94 116 THR A N 1
ATOM 914 C CA . THR A 1 116 ? 4.245 7.100 11.838 1.00 70.94 116 THR A CA 1
ATOM 915 C C . THR A 1 116 ? 3.490 7.219 13.162 1.00 70.94 116 THR A C 1
ATOM 917 O O . THR A 1 116 ? 3.230 6.190 13.771 1.00 70.94 116 THR A O 1
ATOM 920 N N . GLN A 1 117 ? 3.114 8.432 13.589 1.00 74.19 117 GLN A N 1
ATOM 921 C CA . GLN A 1 117 ? 2.331 8.634 14.821 1.00 74.19 117 GLN A CA 1
ATOM 922 C C . GLN A 1 117 ? 0.828 8.365 14.652 1.00 74.19 117 GLN A C 1
ATOM 924 O O . GLN A 1 117 ? 0.169 7.973 15.606 1.00 74.19 117 GLN A O 1
ATOM 929 N N . ARG A 1 118 ? 0.287 8.565 13.444 1.00 75.31 118 ARG A N 1
ATOM 930 C CA . ARG A 1 118 ? -1.110 8.265 13.096 1.00 75.31 118 ARG A CA 1
ATOM 931 C C . ARG A 1 118 ? -1.150 7.567 11.741 1.00 75.31 118 ARG A C 1
ATOM 933 O O . ARG A 1 118 ? -1.366 8.224 10.715 1.00 75.31 118 ARG A O 1
ATOM 940 N N . PRO A 1 119 ? -0.827 6.264 11.718 1.00 81.31 119 PRO A N 1
ATOM 941 C CA . PRO A 1 119 ? -0.823 5.508 10.484 1.00 81.31 119 PRO A CA 1
ATOM 942 C C . PRO A 1 119 ? -2.247 5.338 9.966 1.00 81.31 119 PRO A C 1
ATOM 944 O O . PRO A 1 119 ? -3.151 4.977 10.709 1.00 81.31 119 PRO A O 1
ATOM 947 N N . ASN A 1 120 ? -2.421 5.548 8.667 1.00 86.56 120 ASN A N 1
ATOM 948 C CA . ASN A 1 120 ? -3.630 5.156 7.962 1.00 86.56 120 ASN A CA 1
ATOM 949 C C . ASN A 1 120 ? -3.415 3.775 7.349 1.00 86.56 120 ASN A C 1
ATOM 951 O O . ASN A 1 120 ? -2.353 3.503 6.774 1.00 86.56 120 ASN A O 1
ATOM 955 N N . TYR A 1 121 ? -4.433 2.929 7.437 1.00 90.38 121 TYR A N 1
ATOM 956 C CA . TYR A 1 121 ? -4.414 1.585 6.877 1.00 90.38 121 TYR A CA 1
ATOM 957 C C . TYR A 1 121 ? -5.287 1.537 5.631 1.00 90.38 121 TYR A C 1
ATOM 959 O O . TYR A 1 121 ? -6.485 1.801 5.689 1.00 90.38 121 TYR A O 1
ATOM 967 N N . LEU A 1 122 ? -4.676 1.210 4.497 1.00 90.81 122 LEU A N 1
ATOM 968 C CA . LEU A 1 122 ? -5.362 1.099 3.218 1.00 90.81 122 LEU A CA 1
ATOM 969 C C . LEU A 1 122 ? -5.288 -0.345 2.712 1.00 90.81 122 LEU A C 1
ATOM 971 O O . LEU A 1 122 ? -4.181 -0.854 2.519 1.00 90.81 122 LEU A O 1
ATOM 975 N N . PRO A 1 123 ? -6.421 -1.017 2.465 1.00 91.69 123 PRO A N 1
ATOM 976 C CA . PRO A 1 123 ? -6.432 -2.309 1.788 1.00 91.69 123 PRO A CA 1
ATOM 977 C C . PRO A 1 123 ? -5.716 -2.228 0.433 1.00 91.69 123 PRO A C 1
ATOM 979 O O . PRO A 1 123 ? -5.832 -1.229 -0.281 1.00 91.69 123 PRO A O 1
ATOM 982 N N . MET A 1 124 ? -4.985 -3.278 0.048 1.00 90.00 124 MET A N 1
ATOM 983 C CA . MET A 1 124 ? -4.279 -3.301 -1.246 1.00 90.00 124 MET A CA 1
ATOM 984 C C . MET A 1 124 ? -5.231 -3.154 -2.438 1.00 90.00 124 MET A C 1
ATOM 986 O O . MET A 1 124 ? -4.861 -2.568 -3.451 1.00 90.00 124 MET A O 1
ATOM 990 N N . GLU A 1 125 ? -6.456 -3.653 -2.290 1.00 88.38 125 GLU A N 1
ATOM 991 C CA . GLU A 1 125 ? -7.509 -3.645 -3.308 1.00 88.38 125 GLU A CA 1
ATOM 992 C C . GLU A 1 125 ? -7.925 -2.233 -3.734 1.00 88.38 125 GLU A C 1
ATOM 994 O O . GLU A 1 125 ? -8.188 -1.978 -4.906 1.00 88.38 125 GLU A O 1
ATOM 99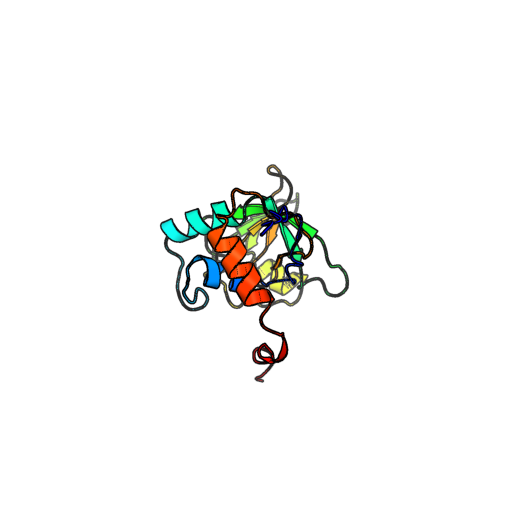9 N N . VAL A 1 126 ? -7.914 -1.285 -2.796 1.00 88.12 126 VAL A N 1
ATOM 1000 C CA . VAL A 1 126 ? -8.336 0.100 -3.046 1.00 88.12 126 VAL A CA 1
ATOM 1001 C C . VAL A 1 126 ? -7.174 1.018 -3.424 1.00 88.12 126 VAL A C 1
ATOM 1003 O O . VAL A 1 126 ? -7.339 2.238 -3.411 1.00 88.12 126 VAL A O 1
ATOM 1006 N N . CYS A 1 127 ? -5.993 0.457 -3.703 1.00 89.50 127 CYS A N 1
ATOM 1007 C CA . CYS A 1 127 ? -4.770 1.207 -3.968 1.00 89.50 127 CYS A CA 1
ATOM 1008 C C . CYS A 1 127 ? -4.241 0.934 -5.377 1.00 89.50 127 CYS A C 1
ATOM 1010 O O . CYS A 1 127 ? -4.016 -0.212 -5.770 1.00 89.50 127 CYS A O 1
ATOM 1012 N N . LYS A 1 128 ? -3.941 2.007 -6.110 1.00 87.38 128 LYS A N 1
ATOM 1013 C CA . LYS A 1 128 ? -3.227 1.970 -7.390 1.00 87.38 128 LYS A CA 1
ATOM 1014 C C . LYS A 1 128 ? -1.923 2.733 -7.275 1.00 87.38 128 LYS A C 1
ATOM 1016 O O . LYS A 1 128 ? -1.855 3.778 -6.644 1.00 87.38 128 LYS A O 1
ATOM 1021 N N . ILE A 1 129 ? -0.863 2.209 -7.859 1.00 84.25 129 ILE A N 1
ATOM 1022 C CA . ILE A 1 129 ? 0.430 2.869 -7.932 1.00 84.25 129 ILE A CA 1
ATOM 1023 C C . ILE A 1 129 ? 0.315 4.058 -8.889 1.00 84.25 129 ILE A C 1
ATOM 1025 O O . ILE A 1 129 ? -0.214 3.914 -9.985 1.00 84.25 129 ILE A O 1
ATOM 1029 N N . VAL A 1 130 ? 0.786 5.235 -8.468 1.00 81.88 130 VAL A N 1
ATOM 1030 C CA . VAL A 1 130 ? 0.687 6.461 -9.276 1.00 81.88 130 VAL A CA 1
ATOM 1031 C C . VAL A 1 130 ? 1.708 6.428 -10.414 1.00 81.88 130 VAL A C 1
ATOM 1033 O O . VAL A 1 130 ? 2.867 6.053 -10.211 1.00 81.88 130 VAL A O 1
ATOM 1036 N N . GLU A 1 131 ? 1.284 6.883 -11.589 1.00 73.94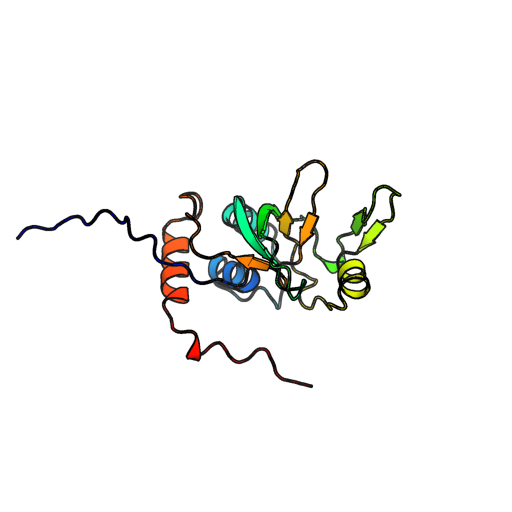 131 GLU A N 1
ATOM 1037 C CA . GLU A 1 131 ? 2.142 7.055 -12.761 1.00 73.94 131 GLU A CA 1
ATOM 1038 C C . GLU A 1 131 ? 3.225 8.134 -12.574 1.00 73.94 131 GLU A C 1
ATOM 1040 O O . GLU A 1 131 ? 3.161 8.985 -11.680 1.00 73.94 131 GLU A O 1
ATOM 1045 N N . GLY A 1 132 ? 4.258 8.095 -13.420 1.00 65.50 132 GLY A N 1
ATOM 1046 C CA . GLY A 1 132 ? 5.279 9.151 -13.492 1.00 65.50 132 GLY A CA 1
ATOM 1047 C C . GLY A 1 132 ? 6.176 9.302 -12.254 1.00 65.50 132 GLY A C 1
ATOM 1048 O O . GLY A 1 132 ? 6.931 10.270 -12.144 1.00 65.50 132 GLY A O 1
ATOM 1049 N N . GLN A 1 133 ? 6.129 8.370 -11.297 1.00 69.44 133 GLN A N 1
ATOM 1050 C CA . GLN A 1 133 ? 7.037 8.396 -10.152 1.00 69.44 133 GLN A CA 1
ATOM 1051 C C . GLN A 1 133 ? 8.407 7.803 -10.497 1.00 69.44 133 GLN A C 1
ATOM 1053 O O . GLN A 1 133 ? 8.523 6.787 -11.181 1.00 69.44 133 GLN A O 1
ATOM 1058 N N . ARG A 1 134 ? 9.471 8.403 -9.950 1.00 61.78 134 ARG A N 1
ATOM 1059 C CA . ARG A 1 134 ? 10.806 7.798 -9.986 1.00 61.78 134 ARG A CA 1
ATOM 1060 C C . ARG A 1 134 ? 10.828 6.603 -9.039 1.00 61.78 134 ARG A C 1
ATOM 1062 O O . ARG A 1 134 ? 10.912 6.778 -7.821 1.00 61.78 134 ARG A O 1
ATOM 1069 N N . TYR A 1 135 ? 10.751 5.397 -9.594 1.00 63.09 135 TYR A N 1
ATOM 1070 C CA . TYR A 1 135 ? 10.981 4.175 -8.832 1.00 63.09 135 TYR A CA 1
ATOM 1071 C C . TYR A 1 135 ? 12.407 4.232 -8.282 1.00 63.09 135 TYR A C 1
ATOM 1073 O O . TYR A 1 135 ? 13.375 4.437 -9.013 1.00 63.09 135 TYR A O 1
ATOM 1081 N N . SER A 1 136 ? 12.536 4.156 -6.957 1.00 52.00 136 SER A N 1
ATOM 1082 C CA . SER A 1 136 ? 13.851 4.173 -6.319 1.00 52.00 136 SER A CA 1
ATOM 1083 C C . SER A 1 136 ? 14.631 2.938 -6.766 1.00 52.00 136 SER A C 1
ATOM 1085 O O . SER A 1 136 ? 14.043 1.862 -6.831 1.00 52.00 136 SER A O 1
ATOM 1087 N N . LYS A 1 137 ? 15.956 3.057 -6.952 1.00 48.69 137 LYS A N 1
ATOM 1088 C CA . LYS A 1 137 ? 16.883 1.932 -7.223 1.00 48.69 137 LYS A CA 1
ATOM 1089 C C . LYS A 1 137 ? 16.741 0.742 -6.250 1.00 48.69 137 LYS A C 1
ATOM 1091 O O . LYS A 1 137 ? 17.277 -0.329 -6.495 1.00 48.69 137 LYS A O 1
ATOM 1096 N N . ARG A 1 138 ? 16.045 0.929 -5.120 1.00 50.75 138 ARG A N 1
ATOM 1097 C CA . ARG A 1 138 ? 15.681 -0.122 -4.155 1.00 50.75 138 ARG A CA 1
ATOM 1098 C C . ARG A 1 138 ? 14.646 -1.118 -4.680 1.00 50.75 138 ARG A C 1
ATOM 1100 O O . ARG A 1 138 ? 14.616 -2.250 -4.206 1.00 50.75 138 ARG A O 1
ATOM 1107 N N . LEU A 1 139 ? 13.798 -0.710 -5.619 1.00 58.06 139 LEU A N 1
ATOM 1108 C CA . LEU A 1 139 ? 13.088 -1.662 -6.456 1.00 58.06 139 LEU A CA 1
ATOM 1109 C C . LEU A 1 139 ? 14.128 -2.206 -7.427 1.00 58.06 139 LEU A C 1
ATOM 1111 O O . LEU A 1 139 ? 14.638 -1.455 -8.251 1.00 58.06 139 LEU A O 1
ATOM 1115 N N . ASN A 1 140 ? 14.494 -3.479 -7.254 1.00 55.50 140 ASN A N 1
ATOM 1116 C CA . ASN A 1 140 ? 15.448 -4.172 -8.117 1.00 55.50 140 ASN A CA 1
ATOM 1117 C C . ASN A 1 140 ? 15.181 -3.792 -9.576 1.00 55.50 140 ASN A C 1
ATOM 1119 O O . ASN A 1 140 ? 14.043 -3.927 -10.027 1.00 55.50 140 ASN A O 1
ATOM 1123 N N . GLU A 1 141 ? 16.207 -3.357 -10.309 1.00 56.47 141 GLU A N 1
ATOM 1124 C CA . GLU A 1 141 ? 16.079 -2.946 -11.715 1.00 56.47 141 GLU A CA 1
ATOM 1125 C C . GLU A 1 141 ? 15.330 -4.005 -12.533 1.00 56.47 141 GLU A C 1
ATOM 1127 O O . GLU A 1 141 ? 14.441 -3.669 -13.301 1.00 56.47 141 GLU A O 1
ATOM 1132 N N . LYS A 1 142 ? 15.554 -5.294 -12.239 1.00 59.34 142 LYS A N 1
ATOM 1133 C CA . LYS A 1 142 ? 14.824 -6.433 -12.822 1.00 59.34 142 LYS A CA 1
ATOM 1134 C C . LYS A 1 142 ? 13.302 -6.370 -12.630 1.00 59.34 142 LYS A C 1
ATOM 1136 O O . LYS A 1 142 ? 12.556 -6.709 -13.546 1.00 59.34 142 LYS A O 1
ATOM 1141 N N . HIS A 1 143 ? 12.830 -5.951 -11.456 1.00 61.12 143 HIS A N 1
ATOM 1142 C CA . HIS A 1 143 ? 11.400 -5.819 -11.164 1.00 61.12 143 HIS A CA 1
ATOM 1143 C C . HIS A 1 143 ? 10.816 -4.583 -11.841 1.00 61.12 143 HIS A C 1
ATOM 1145 O O . HIS A 1 143 ? 9.714 -4.663 -12.364 1.00 61.12 143 HIS A O 1
ATOM 1151 N N . ILE A 1 144 ? 11.566 -3.474 -11.894 1.00 61.62 144 ILE A N 1
ATOM 1152 C CA . ILE A 1 144 ? 11.158 -2.281 -12.649 1.00 61.62 144 ILE A CA 1
ATOM 1153 C C . ILE A 1 144 ? 11.076 -2.619 -14.140 1.00 61.62 144 ILE A C 1
ATOM 1155 O O . ILE A 1 144 ? 10.091 -2.281 -14.777 1.00 61.62 144 ILE A O 1
ATOM 1159 N N . THR A 1 145 ? 12.050 -3.339 -14.703 1.00 59.97 145 THR A N 1
ATOM 1160 C CA . THR A 1 145 ? 12.016 -3.782 -16.104 1.00 59.97 145 THR A CA 1
ATOM 1161 C C . THR A 1 145 ? 10.845 -4.722 -16.373 1.00 59.97 145 THR A C 1
ATOM 1163 O O . THR A 1 145 ? 10.223 -4.620 -17.423 1.00 59.97 145 THR A O 1
ATOM 1166 N N . THR A 1 146 ? 10.527 -5.627 -15.445 1.00 62.06 146 THR A N 1
ATOM 1167 C CA . THR A 1 146 ? 9.361 -6.518 -15.576 1.00 62.06 146 THR A CA 1
ATOM 1168 C C . THR A 1 146 ? 8.066 -5.714 -15.535 1.00 62.06 146 THR A C 1
ATOM 1170 O O . THR A 1 146 ? 7.230 -5.874 -16.416 1.00 62.06 146 THR A O 1
ATOM 1173 N N . LEU A 1 147 ? 7.953 -4.783 -14.586 1.00 61.91 147 LEU A N 1
ATOM 1174 C CA . LEU A 1 147 ? 6.827 -3.864 -14.475 1.00 61.91 147 LEU A CA 1
ATOM 1175 C C . LEU A 1 147 ? 6.646 -3.060 -15.763 1.00 61.91 147 LEU A C 1
ATOM 1177 O O . LEU A 1 147 ? 5.561 -3.053 -16.322 1.00 61.91 147 LEU A O 1
ATOM 1181 N N . LEU A 1 148 ? 7.731 -2.467 -16.267 1.00 60.31 148 LEU A N 1
ATOM 1182 C CA . LEU A 1 148 ? 7.765 -1.720 -17.520 1.00 60.31 148 LEU A CA 1
ATOM 1183 C C . LEU A 1 148 ? 7.337 -2.571 -18.712 1.00 60.31 148 LEU A C 1
ATOM 1185 O O . LEU A 1 148 ? 6.548 -2.118 -19.530 1.00 60.31 148 LEU A O 1
ATOM 1189 N N . LYS A 1 149 ? 7.815 -3.816 -18.803 1.00 58.38 149 LYS A N 1
ATOM 1190 C CA . LYS A 1 149 ? 7.418 -4.739 -19.872 1.00 58.38 149 LYS A CA 1
ATOM 1191 C C . LYS A 1 149 ? 5.926 -5.057 -19.824 1.00 58.38 149 LYS A C 1
ATOM 1193 O O . LYS A 1 149 ? 5.299 -5.064 -20.876 1.00 58.38 149 LYS A O 1
ATOM 1198 N N . VAL A 1 150 ? 5.371 -5.295 -18.635 1.00 53.78 150 VAL A N 1
ATOM 1199 C CA . VAL A 1 150 ? 3.949 -5.628 -18.470 1.00 53.78 150 VAL A CA 1
ATOM 1200 C C . VAL A 1 150 ? 3.059 -4.400 -18.672 1.00 53.78 150 VAL A C 1
ATOM 1202 O O . VAL A 1 150 ? 2.020 -4.512 -19.306 1.00 53.78 150 VAL A O 1
ATOM 1205 N N . THR A 1 151 ? 3.460 -3.212 -18.213 1.00 50.19 151 THR A N 1
ATOM 1206 C CA . THR A 1 151 ? 2.691 -1.970 -18.438 1.00 50.19 151 THR A CA 1
ATOM 1207 C C . THR A 1 151 ? 2.775 -1.470 -19.878 1.00 50.19 151 THR A C 1
ATOM 1209 O O . THR A 1 151 ? 1.927 -0.710 -20.311 1.00 50.19 151 THR A O 1
ATOM 1212 N N . CYS A 1 152 ? 3.785 -1.884 -20.648 1.00 47.31 152 CYS A N 1
ATOM 1213 C CA . CYS A 1 152 ? 3.829 -1.625 -22.088 1.00 47.31 152 CYS A CA 1
ATOM 1214 C C . CYS A 1 152 ? 2.993 -2.628 -22.909 1.00 47.31 152 CYS A C 1
ATOM 1216 O O . CYS A 1 152 ? 2.909 -2.478 -24.131 1.00 47.31 152 CYS A O 1
ATOM 1218 N N . GLN A 1 153 ? 2.376 -3.638 -22.281 1.00 48.47 153 GLN A N 1
ATOM 1219 C CA . GLN A 1 153 ? 1.371 -4.480 -22.928 1.00 48.47 153 GLN A CA 1
ATOM 1220 C C . GLN A 1 153 ? 0.003 -3.800 -22.800 1.00 48.47 153 GLN A C 1
ATOM 1222 O O . GLN A 1 153 ? -0.466 -3.497 -21.709 1.00 48.47 153 GLN A O 1
ATOM 1227 N N . ARG A 1 154 ? -0.579 -3.487 -23.960 1.00 43.25 154 ARG A N 1
ATOM 1228 C CA . ARG A 1 154 ? -1.726 -2.592 -24.148 1.00 43.25 154 ARG A CA 1
ATOM 1229 C C . ARG A 1 154 ? -2.939 -2.984 -23.280 1.00 43.25 154 ARG A C 1
ATOM 1231 O O . ARG A 1 154 ? -3.222 -4.171 -23.148 1.00 43.25 154 ARG A O 1
ATOM 1238 N N . PRO A 1 155 ? -3.728 -2.009 -22.793 1.00 47.28 155 PRO A N 1
ATOM 1239 C CA . PRO A 1 155 ? -4.887 -2.221 -21.912 1.00 47.28 155 PRO A CA 1
ATOM 1240 C C . PRO A 1 155 ? -6.088 -2.961 -22.537 1.00 47.28 155 PRO A C 1
ATOM 1242 O O . PRO A 1 155 ? -7.109 -3.107 -21.874 1.00 47.28 155 PRO A O 1
ATOM 1245 N N . GLN A 1 156 ? -5.985 -3.449 -23.778 1.00 47.34 156 GLN A N 1
ATOM 1246 C CA . GLN A 1 156 ? -7.087 -4.093 -24.511 1.00 47.34 156 GLN A CA 1
ATOM 1247 C C . GLN A 1 156 ? -7.438 -5.503 -23.991 1.00 47.34 156 GLN A C 1
ATOM 1249 O O . GLN A 1 156 ? -8.473 -6.035 -24.365 1.00 47.34 156 GLN A O 1
ATOM 1254 N N . ASP A 1 157 ? -6.621 -6.077 -23.099 1.00 47.28 157 ASP A N 1
ATOM 1255 C CA . ASP A 1 157 ? -6.832 -7.406 -22.495 1.00 47.28 157 ASP A CA 1
ATOM 1256 C C . ASP A 1 157 ? -7.240 -7.357 -21.005 1.00 47.28 157 ASP A C 1
ATOM 1258 O O . ASP A 1 157 ? -7.368 -8.389 -20.351 1.00 47.28 157 ASP A O 1
ATOM 1262 N N . ARG A 1 158 ? -7.433 -6.164 -20.419 1.00 48.28 158 ARG A N 1
ATOM 1263 C CA . ARG A 1 158 ? -7.725 -5.999 -18.977 1.00 48.28 158 ARG A CA 1
ATOM 1264 C C . ARG A 1 158 ? -9.186 -5.669 -18.652 1.00 48.28 158 ARG A C 1
ATOM 1266 O O . ARG A 1 158 ? -9.474 -5.152 -17.574 1.00 48.28 158 ARG A O 1
ATOM 1273 N N . GLU A 1 159 ? -10.114 -6.015 -19.536 1.00 43.22 159 GLU A N 1
ATOM 1274 C CA . GLU A 1 159 ? -11.554 -5.998 -19.255 1.00 43.22 159 GLU A CA 1
ATOM 1275 C C . GLU A 1 159 ? -12.047 -7.408 -18.906 1.00 43.22 159 GLU A C 1
ATOM 1277 O O . GLU A 1 159 ? -12.579 -8.105 -19.757 1.00 43.22 159 GLU A O 1
ATOM 1282 N N . HIS A 1 160 ? -11.859 -7.854 -17.656 1.00 40.09 160 HIS A N 1
ATOM 1283 C CA . HIS A 1 160 ? -12.569 -9.046 -17.148 1.00 40.09 160 HIS A CA 1
ATOM 1284 C C . HIS A 1 160 ? -12.758 -9.093 -15.617 1.00 40.09 160 HIS A C 1
ATOM 1286 O O . HIS A 1 160 ? -12.872 -10.164 -15.035 1.00 40.09 160 HIS A O 1
ATOM 1292 N N . TYR A 1 161 ? -12.837 -7.938 -14.944 1.00 39.34 161 TYR A N 1
ATOM 1293 C CA . TYR A 1 161 ? -13.247 -7.867 -13.528 1.00 39.34 161 TYR A CA 1
ATOM 1294 C C . TYR A 1 161 ? -14.331 -6.808 -13.287 1.00 39.34 161 TYR A C 1
ATOM 1296 O O . TYR A 1 161 ? -14.245 -6.024 -12.349 1.00 39.34 161 TYR A O 1
ATOM 1304 N N . PHE A 1 162 ? -15.349 -6.779 -14.151 1.00 41.09 162 PHE A N 1
ATOM 1305 C CA . PHE A 1 162 ? -16.651 -6.155 -13.876 1.00 41.09 162 PHE A CA 1
ATOM 1306 C C . PHE A 1 162 ? -17.767 -6.922 -14.608 1.00 41.09 162 PHE A C 1
ATOM 1308 O O . PHE A 1 162 ? -18.403 -6.400 -15.515 1.00 41.09 162 PHE A O 1
ATOM 1315 N N . HIS A 1 163 ? -17.947 -8.187 -14.244 1.00 37.69 163 HIS A N 1
ATOM 1316 C CA . HIS A 1 163 ? -19.160 -9.013 -14.364 1.00 37.69 163 HIS A CA 1
ATOM 1317 C C . HIS A 1 163 ? -18.877 -10.198 -13.415 1.00 37.69 163 HIS A C 1
ATOM 1319 O O . HIS A 1 163 ? -17.738 -10.653 -13.358 1.00 37.69 163 HIS A O 1
ATOM 1325 N N . ASP A 1 164 ? -19.742 -10.609 -12.494 1.00 31.12 164 ASP A N 1
ATOM 1326 C CA . ASP A 1 164 ? -21.174 -10.828 -12.656 1.00 31.12 164 ASP A CA 1
ATOM 1327 C C . ASP A 1 164 ? -21.951 -10.553 -11.352 1.00 31.12 164 ASP A C 1
ATOM 1329 O O . ASP A 1 164 ? -21.534 -10.944 -10.255 1.00 31.12 164 ASP A O 1
ATOM 1333 N N . ASN A 1 165 ? -23.100 -9.889 -11.503 1.00 29.22 165 ASN A N 1
ATOM 1334 C CA . ASN A 1 165 ? -24.331 -10.218 -10.781 1.00 29.22 165 ASN A CA 1
ATOM 1335 C C . ASN A 1 165 ? -25.195 -11.010 -11.762 1.00 29.22 165 ASN A C 1
ATOM 1337 O O . ASN A 1 165 ? -25.219 -10.573 -12.936 1.00 29.22 165 ASN A O 1
#

Secondary structure (DSSP, 8-state):
----------------EEHHHHHHHHHTS--SSSPPPHHHHHHHHHHHTT-EEEESTTTT---EEEEEEEEEEEGGG-EEE-STT--EEEHHHHHHHHH----S-TTSEEEEEE-SSSEEEEEGGGEEEPTT----TTS-HHHHHHHHHHHTS-GGG---SS---

pLDDT: mean 73.59, std 17.45, range [29.22, 92.06]

InterPro domains:
  IPR003100 PAZ domain [PF02170] (21-146)
  IPR003100 PAZ domain [PS50821] (18-131)
  IPR003100 PAZ domain [SM00949] (21-153)
  IPR036085 PAZ domain superfamily [SSF101690] (11-160)

Organism: Acorus calamus (NCBI:txid4465)

Mean predicted aligned error: 10.89 Å

Nearest PDB structures (foldseek):
  4f3t-assembly1_A  TM=8.366E-01  e=4.798E-13  Homo sapiens
  5t7b-assembly1_A  TM=8.447E-01  e=7.271E-13  Homo sapiens
  6mdz-assembly1_A  TM=8.367E-01  e=4.798E-13  Homo sapiens
  6mfr-assembly1_A  TM=8.332E-01  e=5.734E-13  Homo sapiens
  6nit-assembly1_A  TM=8.307E-01  e=9.220E-13  Homo sapiens

Foldseek 3Di:
DDDPPPDPPCLPWQPWAQLQVLLCLQVVHHPQPDADDPVSQVSSFLQQQQFKKFFQLPPPDGDIWGFNGWDPFFQQPDWDQPDPVRDIDRNQVCCCVVRVDHDSSRSHIWTWTDDPVHTDTHRSRRIIGDISDDRPVSNPVVSVVSSSVVSVPDCPPVPDPPDDD